Protein AF-A0A7Y6AEY0-F1 (afdb_monomer)

Radius of gyration: 15.76 Å; Cα contacts (8 Å, |Δi|>4): 66; chains: 1; bounding box: 54×24×18 Å

Nearest PDB structures (foldseek):
  4mn5-assembly1_A  TM=7.926E-01  e=3.197E-02  Staphylococcus aureus
  9ce0-assembly1_B  TM=8.886E-01  e=1.035E-01  Escherichia coli
  7duc-assembly1_A  TM=7.937E-01  e=7.565E-02  Staphylococcus aureus
  6t74-assembly1_A  TM=8.706E-01  e=6.469E-02  Phaeodactylum tricornutum
  6gb3-assembly1_A-2  TM=7.332E-01  e=3.349E-01  Dinoroseobacter shibae DFL 12 = DSM 16493

Mean predicted aligned error: 9.41 Å

Structure (mmCIF, N/CA/C/O backbone):
data_AF-A0A7Y6AEY0-F1
#
_entry.id   AF-A0A7Y6AEY0-F1
#
loop_
_atom_site.group_PDB
_atom_site.id
_atom_site.type_symbol
_atom_site.label_atom_id
_atom_site.label_alt_id
_atom_site.label_comp_id
_atom_site.label_asym_id
_atom_site.label_entity_id
_atom_site.label_seq_id
_atom_site.pdbx_PDB_ins_code
_atom_site.Cartn_x
_atom_site.Cartn_y
_atom_site.Cartn_z
_atom_site.occupancy
_atom_site.B_iso_or_equiv
_atom_site.auth_seq_id
_atom_site.auth_comp_id
_atom_site.auth_asym_id
_atom_site.auth_atom_id
_atom_site.pdbx_PDB_model_num
ATOM 1 N N . MET A 1 1 ? 48.284 4.715 0.776 1.00 45.66 1 MET A N 1
ATOM 2 C CA . MET A 1 1 ? 47.434 5.304 -0.275 1.00 45.66 1 MET A CA 1
ATOM 3 C C . MET A 1 1 ? 46.185 4.433 -0.337 1.00 45.66 1 MET A C 1
ATOM 5 O O . MET A 1 1 ? 46.111 3.530 -1.149 1.00 45.66 1 MET A O 1
ATOM 9 N N . GLU A 1 2 ? 45.390 4.369 0.734 1.00 48.31 2 GLU A N 1
ATOM 10 C CA . GLU A 1 2 ? 44.395 5.379 1.151 1.00 48.31 2 GLU A CA 1
ATOM 11 C C . GLU A 1 2 ? 43.523 5.820 -0.023 1.00 48.31 2 GLU A C 1
ATOM 13 O O . GLU A 1 2 ? 44.000 6.535 -0.902 1.00 48.31 2 GLU A O 1
ATOM 18 N N . GLY A 1 3 ? 42.265 5.361 -0.011 1.00 51.66 3 GLY A N 1
ATOM 19 C CA . GLY A 1 3 ? 41.227 5.845 -0.914 1.00 51.66 3 GLY A CA 1
ATOM 20 C C . GLY A 1 3 ? 40.142 4.855 -1.350 1.00 51.66 3 GLY A C 1
ATOM 21 O O . GLY A 1 3 ? 39.592 5.077 -2.420 1.00 51.66 3 GLY A O 1
ATOM 22 N N . ASP A 1 4 ? 39.802 3.800 -0.592 1.00 53.00 4 ASP A N 1
ATOM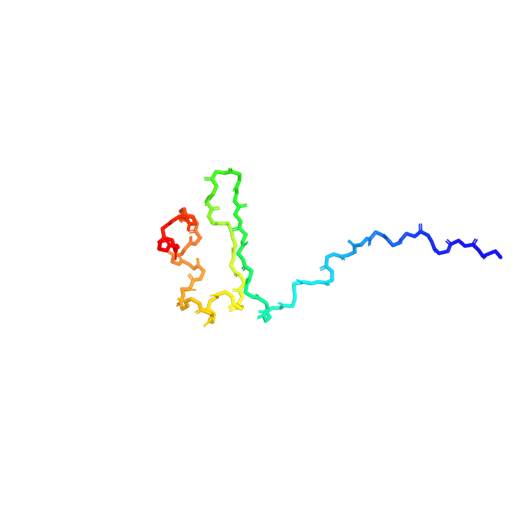 23 C CA . ASP A 1 4 ? 38.490 3.155 -0.786 1.00 53.00 4 ASP A CA 1
ATOM 24 C C . ASP A 1 4 ? 37.444 4.015 -0.068 1.00 53.00 4 ASP A C 1
ATOM 26 O O . ASP A 1 4 ? 37.281 3.978 1.151 1.00 53.00 4 ASP A O 1
ATOM 30 N N . GLY A 1 5 ? 36.870 4.936 -0.833 1.00 60.38 5 GLY A N 1
ATOM 31 C CA . GLY A 1 5 ? 35.989 5.989 -0.354 1.00 60.38 5 GLY A CA 1
ATOM 32 C C . GLY A 1 5 ? 34.816 6.159 -1.298 1.00 60.38 5 GLY A C 1
ATOM 33 O O . GLY A 1 5 ? 34.583 7.245 -1.812 1.00 60.38 5 GLY A O 1
ATOM 34 N N . THR A 1 6 ? 34.083 5.085 -1.575 1.00 53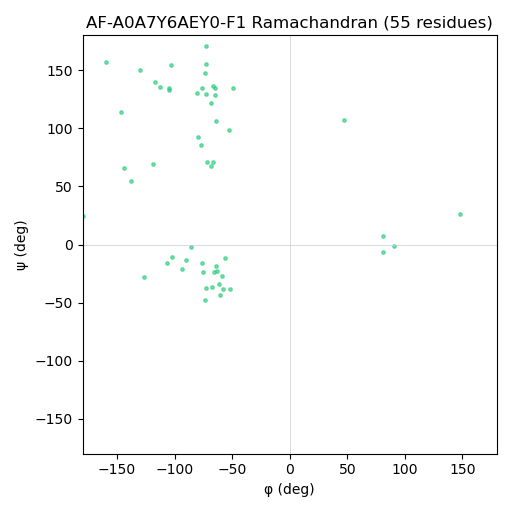.09 6 THR A N 1
ATOM 35 C CA . THR A 1 6 ? 32.700 5.185 -2.058 1.00 53.09 6 THR A CA 1
ATOM 36 C C . THR A 1 6 ? 31.903 4.032 -1.465 1.00 53.09 6 THR A C 1
ATOM 38 O O . THR A 1 6 ? 31.396 3.158 -2.156 1.00 53.09 6 THR A O 1
ATOM 41 N N . GLY A 1 7 ? 31.746 4.073 -0.142 1.00 46.00 7 GLY A N 1
ATOM 42 C CA . GLY A 1 7 ? 30.548 3.546 0.499 1.00 46.00 7 GLY A CA 1
ATOM 43 C C . GLY A 1 7 ? 29.366 4.438 0.126 1.00 46.00 7 GLY A C 1
ATOM 44 O O . GLY A 1 7 ? 28.846 5.173 0.961 1.00 46.00 7 GLY A O 1
ATOM 45 N N . ALA A 1 8 ? 28.966 4.427 -1.148 1.00 50.19 8 ALA A N 1
ATOM 46 C CA . ALA A 1 8 ? 27.584 4.721 -1.470 1.00 50.19 8 ALA A CA 1
ATOM 47 C C . ALA A 1 8 ? 26.819 3.582 -0.808 1.00 50.19 8 ALA A C 1
ATOM 49 O O . ALA A 1 8 ? 26.970 2.441 -1.231 1.00 50.19 8 ALA A O 1
ATOM 50 N N . GLY A 1 9 ? 26.139 3.871 0.303 1.00 47.41 9 GLY A N 1
ATOM 51 C CA . GLY A 1 9 ? 25.342 2.885 1.013 1.00 47.41 9 GLY A CA 1
ATOM 52 C C . GLY A 1 9 ? 24.391 2.237 0.022 1.00 47.41 9 GLY A C 1
ATOM 53 O O . GLY A 1 9 ? 23.357 2.812 -0.314 1.00 47.41 9 GLY A O 1
ATOM 54 N N . GLU A 1 10 ? 24.764 1.057 -0.472 1.00 55.19 10 GLU A N 1
ATOM 55 C CA . GLU A 1 10 ? 23.807 0.132 -1.041 1.00 55.19 10 GLU A CA 1
ATOM 56 C C . GLU A 1 10 ? 22.682 0.040 -0.010 1.00 55.19 10 GLU A C 1
ATOM 58 O O . GLU A 1 10 ? 22.976 -0.067 1.189 1.00 55.19 10 GLU A O 1
ATOM 63 N N . PRO A 1 11 ? 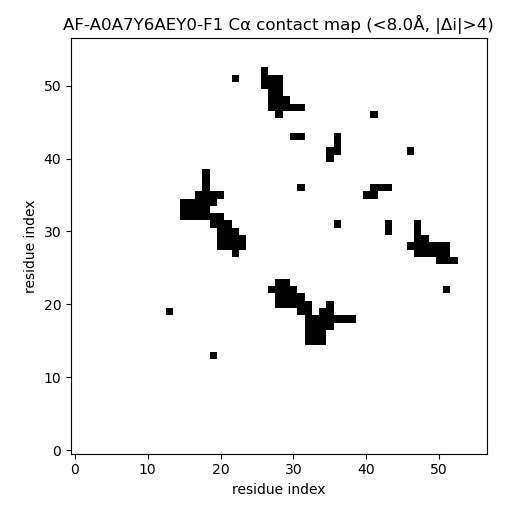21.401 0.103 -0.403 1.00 56.31 11 PRO A N 1
ATOM 64 C CA . PRO A 1 11 ? 20.332 -0.319 0.484 1.00 56.31 11 PRO A CA 1
ATOM 65 C C . PRO A 1 11 ? 20.459 -1.841 0.686 1.00 56.31 11 PRO A C 1
ATOM 67 O O . PRO A 1 11 ? 19.680 -2.635 0.165 1.00 56.31 11 PRO A O 1
ATOM 70 N N . ALA A 1 12 ? 21.487 -2.259 1.427 1.00 52.06 12 ALA A N 1
ATOM 71 C CA . ALA A 1 12 ? 21.747 -3.602 1.908 1.00 52.06 12 ALA A CA 1
ATOM 72 C C . ALA A 1 12 ? 20.729 -3.895 3.017 1.00 52.06 12 ALA A C 1
ATOM 74 O O . ALA A 1 12 ? 21.038 -3.859 4.203 1.00 52.06 12 ALA A O 1
ATOM 75 N N . GLY A 1 13 ? 19.472 -4.075 2.622 1.00 56.03 13 GLY A N 1
ATOM 76 C CA . GLY A 1 13 ? 18.360 -4.237 3.558 1.00 56.03 13 GLY A CA 1
ATOM 77 C C . GLY A 1 13 ? 17.010 -4.447 2.883 1.00 56.03 13 GLY A C 1
ATOM 78 O O . GLY A 1 13 ? 15.978 -4.082 3.422 1.00 56.03 13 GLY A O 1
ATOM 7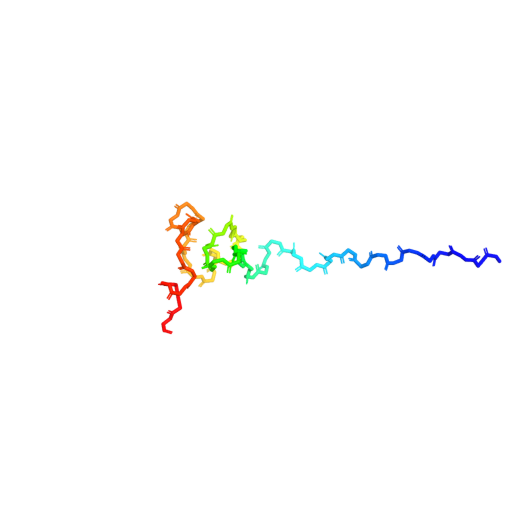9 N N . THR A 1 14 ? 16.983 -4.955 1.654 1.00 58.91 14 THR A N 1
ATOM 80 C CA . THR A 1 14 ? 15.765 -5.580 1.129 1.00 58.91 14 THR A CA 1
ATOM 81 C C . THR A 1 14 ? 16.112 -7.021 0.839 1.00 58.91 14 THR A C 1
ATOM 83 O O . THR A 1 14 ? 16.237 -7.456 -0.305 1.00 58.91 14 THR A O 1
ATOM 86 N N . SER A 1 15 ? 16.331 -7.784 1.907 1.00 68.00 15 SER A N 1
ATOM 87 C CA . SER A 1 15 ? 16.203 -9.223 1.758 1.00 68.00 15 SER A CA 1
ATOM 88 C C . SER A 1 15 ? 14.726 -9.504 1.490 1.00 68.00 15 SER A C 1
ATOM 90 O O . SER A 1 15 ? 13.861 -8.944 2.159 1.00 68.00 15 SER A O 1
ATOM 92 N N . ALA A 1 16 ? 14.399 -10.378 0.536 1.00 71.25 16 ALA A N 1
ATOM 93 C CA . ALA A 1 16 ? 13.007 -10.698 0.181 1.00 71.25 16 ALA A CA 1
ATOM 94 C C . ALA A 1 16 ? 12.156 -11.205 1.371 1.00 71.25 16 ALA A C 1
ATOM 96 O O . ALA A 1 16 ? 10.936 -11.323 1.261 1.00 71.25 16 ALA A O 1
ATOM 97 N N . SER A 1 17 ? 12.800 -11.520 2.500 1.00 80.88 17 SER A N 1
ATOM 98 C CA . SER A 1 17 ? 12.161 -11.882 3.762 1.00 80.88 17 SER A CA 1
ATOM 99 C C . SER A 1 17 ? 11.565 -10.699 4.529 1.00 80.88 17 SER A C 1
ATOM 101 O O . SER A 1 17 ? 10.679 -10.918 5.352 1.00 80.88 17 SER A O 1
ATOM 103 N N . GLU A 1 18 ? 12.044 -9.476 4.317 1.00 89.50 18 GLU A N 1
ATOM 104 C CA . GLU A 1 18 ? 11.576 -8.308 5.061 1.00 89.50 18 GLU A CA 1
ATOM 105 C C . GLU A 1 18 ? 10.203 -7.855 4.544 1.00 89.50 18 GLU A C 1
ATOM 107 O O . GLU A 1 18 ? 9.976 -7.805 3.327 1.00 89.50 18 GLU A O 1
ATOM 112 N N . PRO A 1 19 ? 9.249 -7.545 5.440 1.00 91.75 19 PRO A N 1
ATOM 113 C CA . PRO A 1 19 ? 7.927 -7.094 5.041 1.00 91.75 19 PRO A CA 1
ATOM 114 C C . PRO A 1 19 ? 7.970 -5.629 4.608 1.00 91.75 19 PRO A C 1
ATOM 116 O O . PRO A 1 19 ? 7.723 -4.721 5.396 1.00 91.75 19 PRO A O 1
ATOM 119 N N . ILE A 1 20 ? 8.298 -5.415 3.334 1.00 91.88 20 ILE A N 1
ATOM 120 C CA . ILE A 1 20 ? 8.432 -4.091 2.723 1.00 91.88 20 ILE A CA 1
ATOM 121 C C . ILE A 1 20 ? 7.324 -3.869 1.688 1.00 91.88 20 ILE A C 1
ATOM 123 O O . ILE A 1 20 ? 7.049 -4.726 0.843 1.00 91.88 20 ILE A O 1
ATOM 127 N N . ALA A 1 21 ? 6.726 -2.681 1.735 1.00 92.31 21 ALA A N 1
ATOM 128 C CA . ALA A 1 21 ? 5.811 -2.160 0.730 1.00 92.31 21 ALA A CA 1
ATOM 129 C C . ALA A 1 21 ? 6.418 -0.907 0.094 1.00 92.31 21 ALA A C 1
ATOM 131 O O . ALA A 1 21 ? 6.990 -0.072 0.794 1.00 92.31 21 ALA A O 1
ATOM 132 N N . PHE A 1 22 ? 6.268 -0.761 -1.219 1.00 93.50 22 PHE A N 1
ATOM 133 C CA . PHE A 1 22 ? 6.660 0.445 -1.941 1.00 93.50 22 PHE A CA 1
ATOM 134 C C . PHE A 1 22 ? 5.402 1.228 -2.289 1.00 93.50 22 PHE A C 1
ATOM 136 O O . PHE A 1 22 ? 4.436 0.647 -2.786 1.00 93.50 22 PHE A O 1
ATOM 143 N N . CYS A 1 23 ? 5.408 2.535 -2.047 1.00 95.19 23 CYS A N 1
ATOM 144 C CA . CYS A 1 23 ? 4.300 3.414 -2.390 1.00 95.19 23 CYS A CA 1
ATOM 145 C C . CYS A 1 23 ? 4.777 4.646 -3.161 1.00 95.19 23 CYS A C 1
ATOM 147 O O . CYS A 1 23 ? 5.911 5.106 -3.016 1.00 95.19 23 CYS A O 1
ATOM 149 N N . GLY A 1 24 ? 3.894 5.151 -4.017 1.00 94.75 24 GLY A N 1
ATOM 150 C CA . GLY A 1 24 ? 4.038 6.440 -4.669 1.00 94.75 24 GLY A CA 1
ATOM 151 C C . GLY A 1 24 ? 3.812 7.603 -3.696 1.00 94.75 24 GLY A C 1
ATOM 152 O O . GLY A 1 24 ? 3.356 7.403 -2.566 1.00 94.75 24 GLY A O 1
ATOM 153 N N . PRO A 1 25 ? 4.099 8.841 -4.130 1.00 95.88 25 PRO A N 1
ATOM 154 C CA . PRO A 1 25 ? 3.912 10.041 -3.309 1.00 95.88 25 PRO A CA 1
ATOM 155 C C . PRO A 1 25 ? 2.443 10.312 -2.942 1.00 95.88 25 PRO A C 1
ATOM 157 O O . PRO A 1 25 ? 2.168 11.050 -2.003 1.00 95.88 25 PRO A O 1
ATOM 160 N N . ASP A 1 26 ? 1.505 9.716 -3.673 1.00 94.88 26 ASP A N 1
ATOM 161 C CA . ASP A 1 26 ? 0.061 9.736 -3.434 1.00 94.88 26 ASP A CA 1
ATOM 162 C C . ASP A 1 26 ? -0.407 8.647 -2.448 1.00 94.88 26 ASP A C 1
ATOM 164 O O . ASP A 1 26 ? -1.589 8.576 -2.120 1.00 94.88 26 ASP A O 1
ATOM 168 N N . GLY A 1 27 ? 0.505 7.794 -1.968 1.00 93.12 27 GLY A N 1
ATOM 169 C CA . GLY A 1 27 ? 0.187 6.670 -1.089 1.00 93.12 27 GLY A CA 1
ATOM 170 C C . GLY A 1 27 ? -0.338 5.433 -1.822 1.00 93.12 27 GLY A C 1
ATOM 171 O O . GLY A 1 27 ? -0.731 4.466 -1.165 1.00 93.12 27 GLY A O 1
ATOM 172 N N . THR A 1 28 ? -0.326 5.428 -3.157 1.00 96.25 28 THR A N 1
ATOM 173 C CA . THR A 1 28 ? -0.678 4.251 -3.957 1.00 96.25 28 THR A CA 1
ATOM 174 C C . THR A 1 28 ? 0.440 3.222 -3.877 1.00 96.25 28 THR A C 1
ATOM 176 O O . THR A 1 28 ? 1.604 3.547 -4.109 1.00 96.25 28 THR A O 1
ATOM 179 N N . VAL A 1 29 ? 0.116 1.968 -3.571 1.00 95.44 29 VAL A N 1
ATOM 180 C CA . VAL A 1 29 ? 1.108 0.891 -3.518 1.00 95.44 29 VAL A CA 1
ATOM 181 C C . VAL A 1 29 ? 1.613 0.596 -4.929 1.00 95.44 29 VAL A C 1
ATOM 183 O O . VAL A 1 29 ? 0.844 0.252 -5.823 1.00 95.44 29 VAL A O 1
ATOM 186 N N . THR A 1 30 ? 2.918 0.720 -5.137 1.00 96.06 30 THR A N 1
ATOM 187 C CA . THR A 1 30 ? 3.594 0.483 -6.422 1.00 96.06 30 THR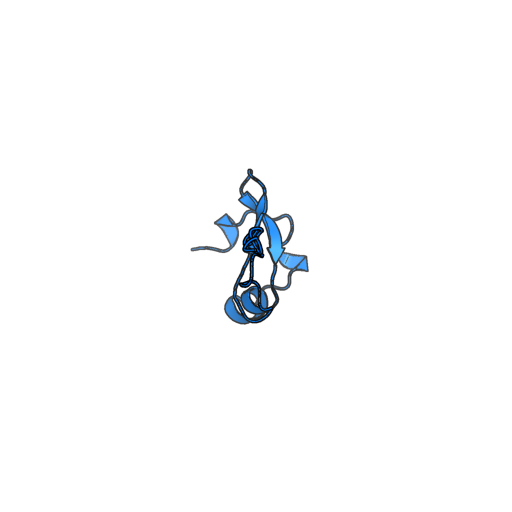 A CA 1
ATOM 188 C C . THR A 1 30 ? 4.396 -0.812 -6.425 1.00 96.06 30 THR A C 1
ATOM 190 O O . THR A 1 30 ? 4.743 -1.321 -7.488 1.00 96.06 30 THR A O 1
ATOM 193 N N . GLY A 1 31 ? 4.668 -1.377 -5.250 1.00 92.88 31 GLY A N 1
ATOM 194 C CA . GLY A 1 31 ? 5.418 -2.616 -5.123 1.00 92.88 31 GLY A CA 1
ATOM 195 C C . GLY A 1 31 ? 5.180 -3.310 -3.792 1.00 92.88 31 GLY A C 1
ATOM 196 O O . GLY A 1 31 ? 4.802 -2.695 -2.795 1.00 92.88 31 GLY A O 1
ATOM 197 N N . TRP A 1 32 ? 5.427 -4.615 -3.786 1.00 92.62 32 TRP A N 1
ATOM 198 C CA . TRP A 1 32 ? 5.119 -5.483 -2.658 1.00 92.62 32 TRP A CA 1
ATOM 199 C C . TRP A 1 32 ? 6.147 -6.596 -2.548 1.00 92.62 32 TRP A C 1
ATOM 201 O O . TRP A 1 32 ? 6.246 -7.441 -3.441 1.00 92.62 32 TRP A O 1
ATOM 211 N N . ALA A 1 33 ? 6.933 -6.583 -1.473 1.00 92.88 33 ALA A N 1
ATOM 212 C CA . ALA A 1 33 ? 7.902 -7.636 -1.223 1.00 92.88 33 ALA A CA 1
ATOM 213 C C . ALA A 1 33 ? 7.203 -8.933 -0.791 1.00 92.88 33 ALA A C 1
ATOM 215 O O . ALA A 1 33 ? 6.115 -8.937 -0.211 1.00 92.88 33 ALA A O 1
ATOM 216 N N . GLU A 1 34 ? 7.875 -10.057 -1.016 1.00 91.25 34 GLU A N 1
ATOM 217 C CA . GLU A 1 34 ? 7.372 -11.372 -0.620 1.00 91.25 34 GLU A CA 1
ATOM 218 C C . GLU A 1 34 ? 7.180 -11.477 0.907 1.00 91.25 34 GLU A C 1
ATOM 220 O O . GLU A 1 34 ? 6.207 -12.077 1.365 1.00 91.25 34 GLU A O 1
ATOM 225 N N . GLY A 1 35 ? 8.029 -10.824 1.709 1.00 92.50 35 GLY A N 1
ATOM 226 C CA . GLY A 1 35 ? 7.825 -10.697 3.154 1.00 92.50 35 GLY A CA 1
ATOM 227 C C . GLY A 1 35 ? 6.495 -10.027 3.521 1.00 92.50 35 GLY A C 1
ATOM 228 O O . GLY A 1 35 ? 5.817 -10.475 4.444 1.00 92.50 35 GLY A O 1
ATOM 229 N N . ALA A 1 36 ? 6.066 -9.010 2.76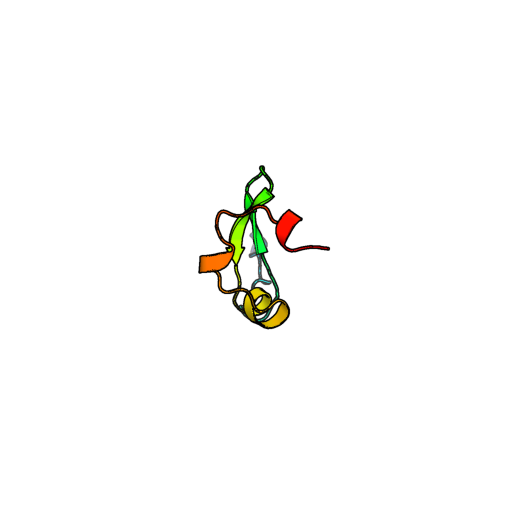7 1.00 91.81 36 ALA A N 1
ATOM 230 C CA . ALA A 1 36 ? 4.821 -8.287 3.029 1.00 91.81 36 ALA A CA 1
ATOM 231 C C . ALA A 1 36 ? 3.594 -9.137 2.658 1.00 91.81 36 ALA A C 1
ATOM 233 O O . ALA A 1 36 ? 2.615 -9.182 3.406 1.00 91.81 36 ALA A O 1
ATOM 234 N N . ARG A 1 37 ? 3.687 -9.912 1.566 1.00 92.00 37 ARG A N 1
ATOM 235 C CA . ARG A 1 37 ? 2.684 -10.924 1.196 1.00 92.00 37 ARG A CA 1
ATOM 236 C C . ARG A 1 37 ? 2.534 -11.991 2.272 1.00 92.00 37 ARG A C 1
ATOM 238 O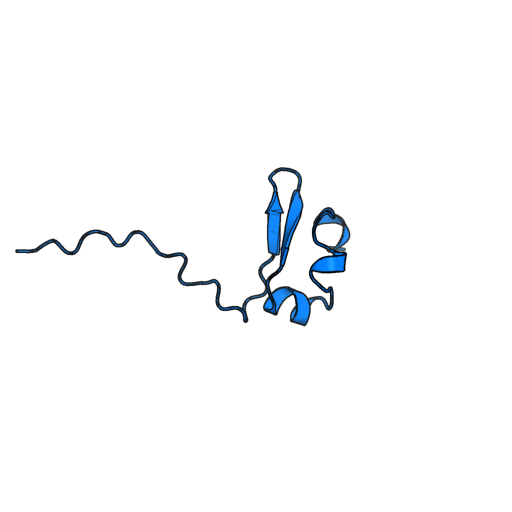 O . ARG A 1 37 ? 1.415 -12.371 2.590 1.00 92.00 37 ARG A O 1
ATOM 245 N N . ARG A 1 38 ? 3.639 -12.484 2.830 1.00 90.88 38 ARG A N 1
ATOM 246 C CA . ARG A 1 38 ? 3.604 -13.501 3.893 1.00 90.88 38 ARG A CA 1
ATOM 247 C C . ARG A 1 38 ? 3.025 -12.959 5.194 1.00 90.88 38 ARG A C 1
ATOM 249 O O . ARG A 1 38 ? 2.319 -13.692 5.875 1.00 90.88 38 ARG A O 1
ATOM 256 N N . LEU A 1 39 ? 3.318 -11.700 5.523 1.00 91.19 39 LEU A N 1
ATOM 257 C CA . LEU A 1 39 ? 2.852 -11.068 6.755 1.00 91.19 39 LEU A CA 1
ATOM 258 C C . LEU A 1 39 ? 1.359 -10.717 6.709 1.00 91.19 39 LEU A C 1
ATOM 260 O O . LEU A 1 39 ? 0.643 -11.013 7.660 1.00 91.19 39 LEU A O 1
ATOM 264 N N . LEU A 1 40 ? 0.892 -10.086 5.626 1.00 90.12 40 LEU A N 1
ATOM 265 C CA . LEU A 1 40 ? -0.490 -9.591 5.523 1.00 90.12 40 LEU A CA 1
ATOM 266 C C . LEU A 1 40 ? -1.414 -10.482 4.682 1.00 90.12 40 LEU A C 1
ATOM 268 O O . LEU A 1 40 ? -2.620 -10.271 4.670 1.00 90.12 40 LEU A O 1
ATOM 272 N N . GLY A 1 41 ? -0.875 -11.461 3.956 1.00 91.56 41 GLY A N 1
ATOM 273 C CA . GLY A 1 41 ? -1.648 -12.404 3.143 1.00 91.56 41 GLY A CA 1
ATOM 274 C C . GLY A 1 41 ? -2.080 -11.884 1.769 1.00 91.56 41 GLY A C 1
AT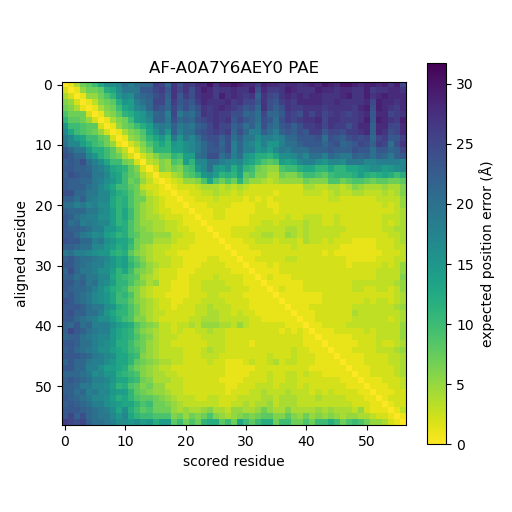OM 275 O O . GLY A 1 41 ? -2.596 -12.660 0.967 1.00 91.56 41 GLY A O 1
ATOM 276 N N . TYR A 1 42 ? -1.846 -10.608 1.457 1.00 91.88 42 TYR A N 1
ATOM 277 C CA . TYR A 1 42 ? -2.224 -10.029 0.169 1.00 91.88 42 TYR A CA 1
ATOM 278 C C . TYR A 1 42 ? -1.222 -10.359 -0.935 1.00 91.88 42 TYR A C 1
ATOM 280 O O . TYR A 1 42 ? -0.013 -10.149 -0.774 1.00 91.88 42 TYR A O 1
ATOM 288 N N . ALA A 1 43 ? -1.717 -10.836 -2.080 1.00 92.00 43 ALA A N 1
ATOM 289 C CA . ALA A 1 43 ? -0.883 -10.981 -3.262 1.00 92.00 43 ALA A CA 1
ATOM 290 C C . ALA A 1 43 ? -0.602 -9.598 -3.881 1.00 92.00 43 ALA A C 1
ATOM 292 O O . ALA A 1 43 ? -1.478 -8.735 -3.856 1.00 92.00 43 ALA A O 1
ATOM 293 N N . PRO A 1 44 ? 0.579 -9.387 -4.494 1.00 91.12 44 PRO A N 1
ATOM 294 C CA . PRO A 1 44 ? 0.922 -8.118 -5.136 1.00 91.12 44 PRO A CA 1
ATOM 295 C C . PRO A 1 44 ? -0.142 -7.635 -6.130 1.00 91.12 44 PRO A C 1
ATOM 297 O O . PRO A 1 44 ? -0.448 -6.451 -6.179 1.00 91.12 44 PRO A O 1
ATOM 300 N N . ALA A 1 45 ? -0.745 -8.555 -6.887 1.00 93.56 45 ALA A N 1
ATOM 301 C CA . ALA A 1 45 ? -1.759 -8.235 -7.888 1.00 93.56 45 ALA A CA 1
ATOM 302 C C . ALA A 1 45 ? -3.061 -7.658 -7.300 1.00 93.56 45 ALA A C 1
ATOM 304 O O . ALA A 1 45 ? -3.771 -6.952 -8.005 1.00 93.56 45 ALA A O 1
ATOM 305 N N . ASP A 1 46 ? -3.361 -7.930 -6.028 1.00 93.25 46 ASP A N 1
ATOM 306 C CA . ASP A 1 46 ? -4.600 -7.483 -5.378 1.00 93.25 46 ASP A CA 1
ATOM 307 C C . ASP A 1 46 ? -4.468 -6.107 -4.708 1.00 93.25 46 ASP A C 1
ATOM 309 O O . ASP A 1 46 ? -5.468 -5.516 -4.290 1.00 93.25 46 ASP A O 1
ATOM 313 N N . ILE A 1 47 ? -3.233 -5.622 -4.551 1.00 93.62 47 ILE A N 1
ATOM 314 C CA . ILE A 1 47 ? -2.901 -4.439 -3.744 1.00 93.62 47 ILE A CA 1
ATOM 315 C C . ILE A 1 47 ? -2.105 -3.391 -4.511 1.00 93.62 47 ILE A C 1
ATOM 317 O O . ILE A 1 47 ? -2.221 -2.208 -4.201 1.00 93.62 47 ILE A O 1
ATOM 321 N N . VAL A 1 48 ? -1.315 -3.778 -5.517 1.00 94.31 48 VAL A N 1
ATOM 322 C CA . VAL A 1 48 ? -0.604 -2.805 -6.351 1.00 94.31 48 VAL A CA 1
ATOM 323 C C . VAL A 1 48 ? -1.641 -1.980 -7.112 1.00 94.31 48 VAL A C 1
ATOM 325 O O . VAL A 1 48 ? -2.546 -2.524 -7.739 1.00 94.31 48 VAL A O 1
ATOM 328 N N . GLY A 1 49 ? -1.519 -0.657 -7.036 1.00 95.19 49 GLY A N 1
ATOM 329 C CA . GLY A 1 49 ? -2.498 0.293 -7.562 1.00 95.19 49 GLY A CA 1
ATOM 330 C C . GLY A 1 49 ? -3.587 0.702 -6.566 1.00 95.19 49 GLY A C 1
ATOM 331 O O . GLY A 1 49 ? -4.421 1.534 -6.914 1.00 95.19 49 GLY A O 1
ATOM 332 N N . ARG A 1 50 ? -3.583 0.171 -5.337 1.00 94.69 50 ARG A N 1
ATOM 333 C CA . ARG A 1 50 ? -4.515 0.577 -4.272 1.00 94.69 50 ARG A CA 1
ATOM 334 C C . ARG A 1 50 ? -3.842 1.490 -3.244 1.00 94.69 50 ARG A C 1
ATOM 336 O O . ARG A 1 50 ? -2.624 1.414 -3.070 1.00 94.69 50 ARG A O 1
ATOM 343 N N . PRO A 1 51 ? -4.605 2.338 -2.536 1.00 95.00 51 PRO A N 1
ATOM 344 C CA . PRO A 1 51 ? -4.074 3.144 -1.444 1.00 95.00 51 PRO A CA 1
ATOM 345 C C . PRO A 1 51 ? -3.599 2.268 -0.281 1.00 95.00 51 PRO A C 1
ATOM 347 O O . PRO A 1 51 ? -4.329 1.391 0.182 1.00 95.00 51 PRO A O 1
ATOM 350 N N . VAL A 1 52 ? -2.419 2.563 0.268 1.00 91.06 52 VAL A N 1
ATOM 351 C CA . VAL A 1 52 ? -1.895 1.862 1.458 1.00 91.06 52 VAL A CA 1
ATOM 352 C C . VAL A 1 52 ? -2.825 1.992 2.674 1.00 91.06 52 VAL A C 1
ATOM 354 O O . VAL A 1 52 ? -2.884 1.098 3.513 1.00 91.06 52 VAL A O 1
ATOM 357 N N . ALA A 1 53 ? -3.603 3.076 2.740 1.00 89.38 53 ALA A N 1
ATOM 358 C CA . ALA A 1 53 ? -4.577 3.324 3.799 1.00 89.38 53 ALA A CA 1
ATOM 359 C C . ALA A 1 53 ? -5.708 2.282 3.852 1.00 89.38 53 ALA A C 1
ATOM 361 O O . ALA A 1 53 ? -6.300 2.100 4.904 1.00 89.38 53 ALA A O 1
ATOM 362 N N . GLU A 1 54 ? -6.000 1.572 2.757 1.00 89.50 54 GLU A N 1
ATOM 363 C CA . GLU A 1 54 ? -6.999 0.490 2.769 1.00 89.50 54 GLU A CA 1
ATOM 364 C C . GLU A 1 54 ? -6.471 -0.797 3.419 1.00 89.50 54 GLU A C 1
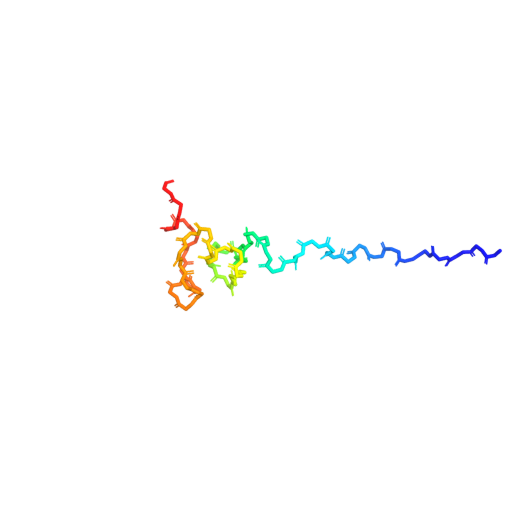ATOM 366 O O . GLU A 1 54 ? -7.247 -1.700 3.730 1.00 89.50 54 GLU A O 1
ATOM 371 N N . MET A 1 55 ? -5.151 -0.912 3.587 1.00 84.75 55 MET A N 1
ATOM 372 C CA . MET A 1 55 ? -4.497 -2.115 4.106 1.00 84.75 55 MET A CA 1
ATOM 373 C C . MET A 1 55 ? -4.271 -2.062 5.619 1.00 84.75 55 MET A C 1
ATOM 375 O O . MET A 1 55 ? -4.068 -3.107 6.238 1.00 84.75 55 MET A O 1
ATOM 379 N N . LEU A 1 56 ? -4.266 -0.861 6.199 1.00 77.94 56 LEU A N 1
ATOM 380 C CA . LEU A 1 56 ? -4.034 -0.624 7.620 1.00 77.94 56 LEU A CA 1
ATOM 381 C C . LEU A 1 56 ? -5.373 -0.295 8.304 1.00 77.94 56 LEU A C 1
ATOM 383 O O . LEU A 1 56 ? -6.142 0.479 7.737 1.00 77.94 56 LEU A O 1
ATOM 387 N N . PRO A 1 57 ? -5.673 -0.893 9.472 1.00 67.25 57 PRO A N 1
ATOM 388 C CA . PRO A 1 57 ? -6.884 -0.584 10.230 1.00 67.25 57 PRO A CA 1
ATOM 389 C C . PRO A 1 57 ? -6.878 0.833 10.819 1.00 67.25 57 PRO A C 1
ATOM 391 O O . PRO A 1 57 ? -5.777 1.375 11.075 1.00 67.25 57 PRO A O 1
#

Foldseek 3Di:
DDDPPPPPPDPPDPDLLDFDFDADPVQATQDGRNNVCVVQVDDCVRRHRHHPVVSDD

pLDDT: mean 81.04, std 17.51, range [45.66, 96.25]

Sequence (57 aa):
MEGDGTGAGEPAGTSASEPIAFCGPDGTVTGWAEGARRLLGYAPADIVGRPVAEMLP

Secondary structure (DSSP, 8-state):
---------------TTS--EEE-TTSBEEEE-HHHHHHH---HHHHTTSBGGGT--

Solvent-accessible surface area (backbone atoms only — not comparable to full-atom values): 3682 Å² total; per-residue (Å²): 135,87,78,97,77,74,84,70,78,66,82,85,77,73,55,63,72,49,67,42,74,39,61,46,100,87,40,30,20,71,40,61,32,61,18,32,27,70,73,71,67,51,54,54,86,82,41,50,77,34,54,53,72,80,77,52,136